Protein AF-A0A8H7AV30-F1 (afdb_monomer)

Foldseek 3Di:
DPVVVVPDPPCVVVVQVVQLVPADPVLNVVLVVVVVCCVPDPDGDALVVNVVVVVCVVPVCCVVVDDDDDDDPVRSVVSQVVSQVVCCRRRVPPDHDDD

InterPro domains:
  IPR056693 Domain of unknown function DUF7791 [PF25053] (22-98)

Radius of gyration: 16.43 Å; Cα contacts (8 Å, |Δi|>4): 45; chains: 1; bounding box: 35×24×52 Å

Sequence (99 aa):
MRRRLENIPTDLETFFEQIIESVEPFYHEKMATTLQIALEARQLAPAAIHKFHDDEYEDEEYALKLLLQPFDSDQVASMQARIKRRLSGRCRGLLEVNK

pLDDT: mean 88.93, std 9.38, range [54.75, 96.38]

Mean predicted aligned error: 5.58 Å

Solvent-accessible surface area (backbone atoms only — not comparable to full-atom values): 6129 Å² total; per-residue (Å²): 134,61,76,66,64,76,67,53,64,90,57,52,61,61,53,52,49,54,55,60,68,70,38,62,75,91,39,46,67,62,29,53,58,52,50,48,55,60,72,71,39,96,53,90,70,59,68,62,58,60,51,52,56,51,46,42,74,76,32,82,60,40,77,82,72,56,79,93,68,85,76,52,74,65,55,47,53,52,49,48,54,52,47,42,54,51,36,39,66,44,43,71,62,80,47,83,74,82,133

Structure (mmCIF, N/CA/C/O backbone):
data_AF-A0A8H7AV30-F1
#
_entry.id   AF-A0A8H7AV30-F1
#
loop_
_atom_site.group_PDB
_atom_site.id
_atom_site.type_symbol
_atom_site.label_atom_id
_atom_site.label_alt_id
_atom_site.label_comp_id
_atom_site.label_asym_id
_atom_site.label_entity_id
_atom_site.label_seq_id
_atom_site.pdbx_PDB_ins_code
_atom_site.Cartn_x
_atom_site.Cartn_y
_atom_site.Cartn_z
_atom_site.occupancy
_atom_site.B_iso_or_equiv
_atom_site.auth_seq_id
_atom_site.auth_comp_id
_atom_site.auth_asym_id
_atom_site.auth_atom_id
_atom_site.pdbx_PDB_model_num
ATOM 1 N N . MET A 1 1 ? -5.377 -13.572 31.326 1.00 54.75 1 MET A N 1
ATOM 2 C CA . MET A 1 1 ? -5.885 -13.105 30.015 1.00 54.75 1 MET A CA 1
ATOM 3 C C . MET A 1 1 ? -7.017 -12.063 30.081 1.00 54.75 1 MET A C 1
ATOM 5 O O . MET A 1 1 ? -7.446 -11.644 29.022 1.00 54.75 1 MET A O 1
ATOM 9 N N . ARG A 1 2 ? -7.485 -11.588 31.254 1.00 56.06 2 ARG A N 1
ATOM 10 C CA . ARG A 1 2 ? -8.579 -10.585 31.333 1.00 56.06 2 ARG A CA 1
ATOM 11 C C . ARG A 1 2 ? -8.123 -9.119 31.348 1.00 56.06 2 ARG A C 1
ATOM 13 O O . ARG A 1 2 ? -8.666 -8.308 30.616 1.00 56.06 2 ARG A O 1
ATOM 20 N N . ARG A 1 3 ? -7.025 -8.813 32.047 1.00 56.28 3 ARG A N 1
ATOM 21 C CA . ARG A 1 3 ? -6.498 -7.438 32.185 1.00 56.28 3 ARG A CA 1
ATOM 22 C C . ARG A 1 3 ? -6.124 -6.734 30.873 1.00 56.28 3 ARG A C 1
ATOM 24 O O . ARG A 1 3 ? -6.039 -5.519 30.859 1.00 56.28 3 ARG A O 1
ATOM 31 N N . ARG A 1 4 ? -5.844 -7.459 29.782 1.00 59.66 4 ARG A N 1
ATOM 32 C CA . ARG A 1 4 ? -5.513 -6.834 28.485 1.00 59.66 4 ARG A CA 1
ATOM 33 C C . ARG A 1 4 ? -6.751 -6.308 27.759 1.00 59.66 4 ARG A C 1
ATOM 35 O O . ARG A 1 4 ? -6.659 -5.250 27.163 1.00 59.66 4 ARG A O 1
ATOM 42 N N . LEU A 1 5 ? -7.877 -7.018 27.846 1.00 61.19 5 LEU A N 1
ATOM 43 C CA . LEU A 1 5 ? -9.153 -6.603 27.252 1.00 61.19 5 LEU A CA 1
ATOM 44 C C . LEU A 1 5 ? -9.769 -5.418 28.007 1.00 61.19 5 LEU A C 1
ATOM 46 O O . LEU A 1 5 ? -10.293 -4.512 27.381 1.00 61.19 5 LEU A O 1
ATOM 50 N N . GLU A 1 6 ? -9.629 -5.384 29.335 1.00 66.88 6 GLU A N 1
ATOM 51 C CA . GLU A 1 6 ? -10.119 -4.286 30.192 1.00 66.88 6 GLU A CA 1
ATOM 52 C C . GLU A 1 6 ? -9.359 -2.957 30.002 1.00 66.88 6 GLU A C 1
ATOM 54 O O . GLU A 1 6 ? -9.828 -1.921 30.455 1.00 66.88 6 GLU A O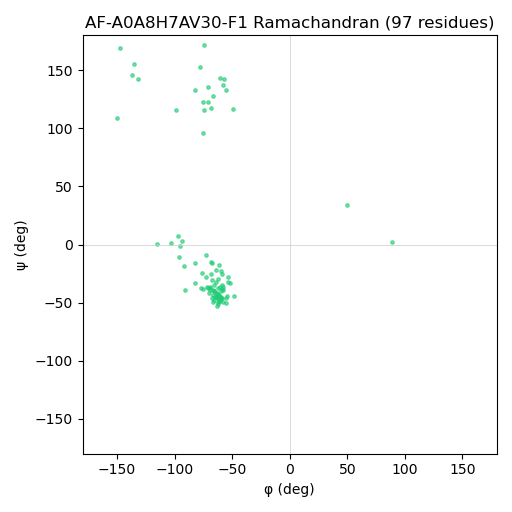 1
ATOM 59 N N . ASN A 1 7 ? -8.189 -2.984 29.352 1.00 70.12 7 ASN A N 1
ATOM 60 C CA . ASN A 1 7 ? -7.364 -1.802 29.074 1.00 70.12 7 ASN A CA 1
ATOM 61 C C . ASN A 1 7 ? -7.460 -1.328 27.616 1.00 70.12 7 ASN A C 1
ATOM 63 O O . ASN A 1 7 ? -6.761 -0.386 27.246 1.00 70.12 7 ASN A O 1
ATOM 67 N N . ILE A 1 8 ? -8.267 -1.988 26.777 1.00 74.12 8 ILE A N 1
ATOM 68 C CA . ILE A 1 8 ? -8.533 -1.485 25.429 1.00 74.12 8 ILE A CA 1
ATOM 69 C C . ILE A 1 8 ? -9.496 -0.304 25.578 1.00 74.12 8 ILE A C 1
ATOM 71 O O . ILE A 1 8 ? -10.564 -0.480 26.171 1.00 74.12 8 ILE A O 1
ATOM 75 N N . PRO A 1 9 ? -9.131 0.891 25.085 1.00 81.25 9 PRO A N 1
ATOM 76 C CA . PRO A 1 9 ? -10.025 2.036 25.107 1.00 81.25 9 PRO A CA 1
ATOM 77 C C . PRO A 1 9 ? -11.346 1.687 24.413 1.00 81.25 9 PRO A C 1
ATOM 79 O O . PRO A 1 9 ? -11.352 1.089 23.337 1.00 81.25 9 PRO A O 1
ATOM 82 N N . THR A 1 10 ? -12.469 2.022 25.046 1.00 81.50 10 THR A N 1
ATOM 83 C CA . THR A 1 10 ? -13.807 1.713 24.505 1.00 81.50 10 THR A CA 1
ATOM 84 C C . THR A 1 10 ? -14.127 2.506 23.237 1.00 81.50 10 THR A C 1
ATOM 86 O O . THR A 1 10 ? -15.018 2.126 22.491 1.00 81.50 10 THR A O 1
ATOM 89 N N . ASP A 1 11 ? -13.369 3.567 22.973 1.00 85.38 11 ASP A N 1
ATOM 90 C CA . ASP A 1 11 ? -13.442 4.448 21.811 1.00 85.38 11 ASP A CA 1
ATOM 91 C C . ASP A 1 11 ? -12.485 4.048 20.675 1.00 85.38 11 ASP A C 1
ATOM 93 O O . ASP A 1 11 ? -12.418 4.739 19.660 1.00 85.38 11 ASP A O 1
ATOM 97 N N . LEU A 1 12 ? -11.749 2.937 20.809 1.00 87.38 12 LEU A N 1
ATOM 98 C CA . LEU A 1 12 ? -10.761 2.524 19.810 1.00 87.38 12 LEU A CA 1
ATOM 99 C C . LEU A 1 12 ? -11.399 2.219 18.445 1.00 87.38 12 LEU A C 1
ATOM 101 O O . LEU A 1 12 ? -10.817 2.534 17.411 1.00 87.38 12 LEU A O 1
ATOM 105 N N . GLU A 1 13 ? -12.594 1.627 18.442 1.00 87.31 13 GLU A N 1
ATOM 106 C CA . GLU A 1 13 ? -13.361 1.367 17.219 1.00 87.31 13 GLU A CA 1
ATOM 107 C C . GLU A 1 13 ? -13.737 2.679 16.523 1.00 87.31 13 GLU A C 1
ATOM 109 O O . GLU A 1 13 ? -13.344 2.898 15.379 1.00 87.31 13 GLU A O 1
ATOM 114 N N . THR A 1 14 ? -14.359 3.607 17.255 1.00 91.19 14 THR A N 1
ATOM 115 C CA . THR A 1 14 ? -14.717 4.941 16.750 1.00 91.19 14 THR A CA 1
ATOM 116 C C . THR A 1 14 ? -13.500 5.722 16.248 1.00 91.19 14 THR A C 1
ATOM 118 O O . THR A 1 14 ? -13.583 6.427 15.244 1.00 91.19 14 THR A O 1
ATOM 121 N N . PHE A 1 15 ? -12.346 5.588 16.905 1.00 90.44 15 PHE A N 1
ATOM 122 C CA . PHE A 1 15 ? -11.101 6.199 16.444 1.00 90.44 15 PHE A CA 1
ATOM 123 C C . PHE A 1 15 ? -10.663 5.661 15.073 1.00 90.44 15 PHE A C 1
ATOM 125 O O . PHE A 1 15 ? -10.314 6.443 14.186 1.00 90.44 15 PHE A O 1
ATOM 132 N N . PHE A 1 16 ? -10.697 4.341 14.865 1.00 90.06 16 PHE A N 1
ATOM 133 C CA . PHE A 1 16 ? -10.349 3.749 13.571 1.00 90.06 16 PHE A CA 1
ATOM 134 C C . PHE A 1 16 ? -11.380 4.061 12.484 1.00 90.06 16 PHE A C 1
ATOM 136 O O . PHE A 1 16 ? -10.979 4.365 11.359 1.00 90.06 16 PHE A O 1
ATOM 143 N N . GLU A 1 17 ? -12.674 4.055 12.813 1.00 91.38 17 GLU A N 1
ATOM 144 C CA . GLU A 1 17 ? -13.746 4.475 11.903 1.00 91.38 17 GLU A CA 1
ATOM 145 C C . GLU A 1 17 ? -13.504 5.895 11.392 1.00 91.38 17 GLU A C 1
ATOM 147 O O . GLU A 1 17 ? -13.442 6.104 10.184 1.00 91.38 17 GLU A O 1
ATOM 152 N N . GLN A 1 18 ? -13.228 6.852 12.284 1.00 93.25 18 GLN A N 1
ATOM 153 C CA . GLN A 1 18 ? -12.930 8.234 11.897 1.00 93.25 18 GLN A CA 1
ATOM 154 C C . GLN A 1 18 ? -11.729 8.343 10.950 1.00 93.25 18 GLN A C 1
ATOM 156 O O . GLN A 1 18 ? -11.742 9.148 10.015 1.00 93.25 18 GLN A O 1
ATOM 161 N N . ILE A 1 19 ? -10.681 7.540 11.161 1.00 91.50 19 ILE A N 1
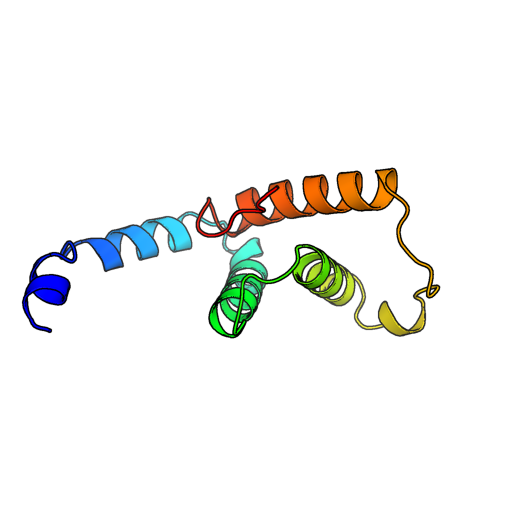ATOM 162 C CA . ILE A 1 19 ? -9.520 7.529 10.264 1.00 91.50 19 ILE A CA 1
ATOM 163 C C . ILE A 1 19 ? -9.914 7.003 8.882 1.00 91.50 19 ILE A C 1
ATOM 165 O O . ILE A 1 19 ? -9.571 7.634 7.879 1.00 91.50 19 ILE A O 1
ATOM 169 N N . ILE A 1 20 ? -10.636 5.883 8.826 1.00 92.50 20 ILE A N 1
ATOM 170 C CA . ILE A 1 20 ? -11.087 5.244 7.583 1.00 92.50 20 ILE A CA 1
ATOM 171 C C . ILE A 1 20 ? -12.038 6.177 6.817 1.00 92.50 20 ILE A C 1
ATOM 173 O O . ILE A 1 20 ? -11.858 6.391 5.619 1.00 92.50 20 ILE A O 1
ATOM 177 N N . GLU A 1 21 ? -12.994 6.800 7.504 1.00 92.94 21 GLU A N 1
ATOM 178 C CA . GLU A 1 21 ? -13.964 7.737 6.926 1.00 92.94 21 GLU A CA 1
ATOM 179 C C . GLU A 1 21 ? -13.322 9.050 6.451 1.00 92.94 21 GLU A C 1
ATOM 181 O O . GLU A 1 21 ? -13.820 9.683 5.520 1.00 92.94 21 GLU A O 1
ATOM 186 N N . SER A 1 22 ? -12.182 9.453 7.027 1.00 93.06 22 SER A N 1
ATOM 187 C CA . SER A 1 22 ? -11.434 10.645 6.589 1.00 93.06 22 SER A CA 1
ATOM 188 C C . SER A 1 22 ? -10.699 10.480 5.247 1.00 93.06 22 SER A C 1
ATOM 190 O O . SER A 1 22 ? -10.114 11.440 4.718 1.00 93.06 22 SER A O 1
ATOM 192 N N . VAL A 1 23 ? -10.645 9.257 4.714 1.00 92.12 23 VAL A N 1
ATOM 193 C CA . VAL A 1 23 ? -10.053 8.961 3.407 1.00 92.12 23 VAL A CA 1
ATOM 194 C C . VAL A 1 23 ? -11.076 9.264 2.320 1.00 92.12 23 VAL A C 1
ATOM 196 O O . VAL A 1 23 ? -12.230 8.852 2.412 1.00 92.12 23 VAL A O 1
ATOM 199 N N . GLU A 1 24 ? -10.657 9.979 1.272 1.00 92.00 24 GLU A N 1
ATOM 200 C CA . GLU A 1 24 ? -11.553 10.297 0.158 1.00 92.00 24 GLU A CA 1
ATOM 201 C C . GLU A 1 24 ? -12.108 9.005 -0.472 1.00 92.00 24 GLU A C 1
ATOM 203 O O . GLU A 1 24 ? -11.324 8.079 -0.710 1.00 92.00 24 GLU A O 1
ATOM 208 N N . PRO A 1 25 ? -13.416 8.940 -0.801 1.00 92.62 25 PRO A N 1
ATOM 209 C CA . PRO A 1 25 ? -14.057 7.729 -1.325 1.00 92.62 25 PRO A CA 1
ATOM 210 C C . PRO A 1 25 ? -13.347 7.097 -2.524 1.00 92.62 25 PRO A C 1
ATOM 212 O O . PR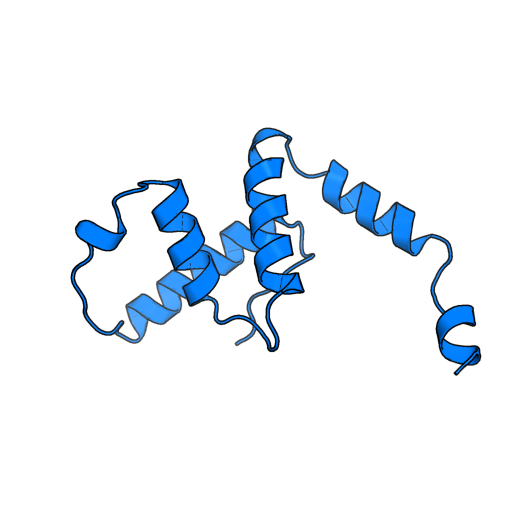O A 1 25 ? -13.295 5.877 -2.645 1.00 92.62 25 PRO A O 1
ATOM 215 N N . PHE A 1 26 ? -12.724 7.924 -3.369 1.00 90.75 26 PHE A N 1
ATOM 216 C CA . PHE A 1 26 ? -11.900 7.480 -4.495 1.00 90.75 26 PHE A CA 1
ATOM 217 C C . PHE A 1 26 ? -10.795 6.484 -4.092 1.00 90.75 26 PHE A C 1
ATOM 219 O O . PHE A 1 26 ? -10.449 5.598 -4.866 1.00 90.75 26 PHE A O 1
ATOM 226 N N . TYR A 1 27 ? -10.249 6.593 -2.878 1.00 91.12 27 TYR A N 1
ATOM 227 C CA . TYR A 1 27 ? -9.193 5.712 -2.383 1.00 91.12 27 TYR A CA 1
ATOM 228 C C . TYR A 1 27 ? -9.705 4.533 -1.549 1.00 91.12 27 TYR A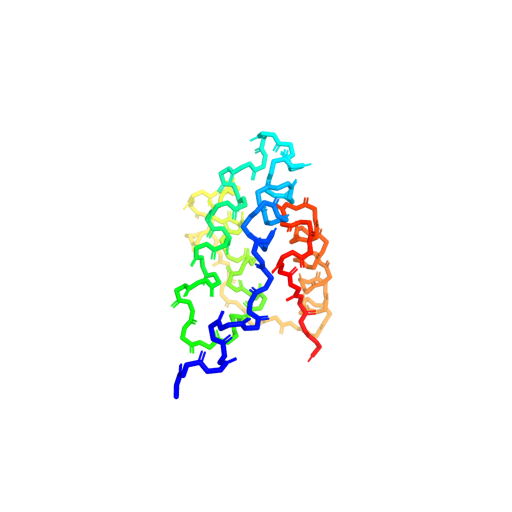 C 1
ATOM 230 O O . TYR A 1 27 ? -8.877 3.734 -1.112 1.00 91.12 27 TYR A O 1
ATOM 238 N N . HIS A 1 28 ? -11.014 4.387 -1.305 1.00 93.06 28 HIS A N 1
ATOM 239 C CA . HIS A 1 28 ? -11.545 3.354 -0.401 1.00 93.06 28 HIS A CA 1
ATOM 240 C C . HIS A 1 28 ? -11.194 1.939 -0.847 1.00 93.06 28 HIS A C 1
ATOM 242 O O . HIS A 1 28 ? -10.696 1.158 -0.041 1.00 93.06 28 HIS A O 1
ATOM 248 N N . GLU A 1 29 ? -11.359 1.625 -2.131 1.00 93.62 29 GLU A N 1
ATOM 249 C CA . GLU A 1 29 ? -10.992 0.314 -2.676 1.00 93.62 29 GLU A CA 1
ATOM 250 C C . GLU A 1 29 ? -9.496 0.027 -2.482 1.00 93.62 29 GLU A C 1
ATOM 252 O O . GLU A 1 29 ? -9.086 -1.036 -1.996 1.00 93.62 29 GLU A O 1
ATOM 257 N N . LYS A 1 30 ? -8.655 1.021 -2.789 1.00 92.81 30 LYS A N 1
ATOM 258 C CA . LYS A 1 30 ? -7.208 0.869 -2.660 1.00 92.81 30 LYS A CA 1
ATOM 259 C C . LYS A 1 30 ? -6.766 0.779 -1.203 1.00 92.81 30 LYS A C 1
ATOM 261 O O . LYS A 1 30 ? -5.849 0.018 -0.890 1.00 92.81 30 LYS A O 1
ATOM 266 N N . MET A 1 31 ? -7.403 1.526 -0.307 1.00 94.75 31 MET A N 1
ATOM 267 C CA . MET A 1 31 ? -7.193 1.429 1.134 1.00 94.75 31 MET A CA 1
ATOM 268 C C . MET A 1 31 ? -7.580 0.036 1.634 1.00 94.75 31 MET A C 1
ATOM 270 O O . MET A 1 31 ? -6.755 -0.618 2.269 1.00 94.75 31 MET A O 1
ATOM 274 N N . ALA A 1 32 ? -8.782 -0.439 1.303 1.00 94.69 32 ALA A N 1
ATOM 275 C CA . ALA A 1 32 ? -9.309 -1.717 1.767 1.00 94.69 32 ALA A CA 1
ATOM 276 C C . ALA A 1 32 ? -8.401 -2.886 1.365 1.00 94.69 32 ALA A C 1
ATOM 278 O O . ALA A 1 32 ? -7.998 -3.672 2.218 1.00 94.69 32 ALA A O 1
ATOM 279 N N . THR A 1 33 ? -8.010 -2.966 0.092 1.00 94.69 33 THR A N 1
ATOM 280 C CA . THR A 1 33 ? -7.115 -4.030 -0.400 1.00 94.69 33 THR A CA 1
ATOM 281 C C . THR A 1 33 ? -5.708 -3.942 0.203 1.00 94.69 33 THR A C 1
ATOM 283 O O . THR A 1 33 ? -5.094 -4.959 0.513 1.00 94.69 33 THR A O 1
ATOM 286 N N . THR A 1 34 ? -5.202 -2.732 0.454 1.00 94.19 34 THR A N 1
ATOM 287 C CA . THR A 1 34 ? -3.906 -2.533 1.126 1.00 94.19 34 THR A CA 1
ATOM 288 C C . THR A 1 34 ? -3.935 -2.989 2.583 1.00 94.19 34 THR A C 1
ATOM 290 O O . THR A 1 34 ? -2.990 -3.635 3.035 1.00 94.19 34 THR A O 1
ATOM 293 N N . LEU A 1 35 ? -5.002 -2.659 3.314 1.00 93.12 35 LEU A N 1
ATOM 294 C CA . LEU A 1 35 ? -5.190 -3.098 4.696 1.00 93.12 35 LEU A CA 1
ATOM 295 C C . LEU A 1 35 ? -5.363 -4.618 4.767 1.00 93.12 35 LEU A C 1
ATOM 297 O O . LEU A 1 35 ? -4.757 -5.245 5.626 1.00 93.12 35 LEU A O 1
ATOM 301 N N . GLN A 1 36 ? -6.096 -5.222 3.827 1.00 94.12 36 GLN A N 1
ATOM 302 C CA . GLN A 1 36 ? -6.220 -6.681 3.730 1.00 94.12 36 GLN A CA 1
ATOM 303 C C . GLN A 1 36 ? -4.859 -7.363 3.548 1.00 94.12 36 GLN A C 1
ATOM 305 O O . GLN A 1 36 ? -4.553 -8.294 4.283 1.00 94.12 36 GLN A O 1
ATOM 310 N N . ILE A 1 37 ? -3.995 -6.856 2.658 1.00 92.94 37 ILE A N 1
ATOM 311 C CA . ILE A 1 37 ? -2.621 -7.373 2.513 1.00 92.94 37 ILE A CA 1
ATOM 312 C C . ILE A 1 37 ? -1.877 -7.348 3.855 1.00 92.94 37 ILE A C 1
ATOM 314 O O . ILE A 1 37 ? -1.207 -8.317 4.202 1.00 92.94 37 ILE A O 1
ATOM 318 N N . ALA A 1 38 ? -1.983 -6.252 4.610 1.00 90.75 38 ALA A N 1
ATOM 319 C CA . ALA A 1 38 ? -1.304 -6.118 5.896 1.00 90.75 38 ALA A CA 1
ATOM 320 C C . ALA A 1 38 ? -1.879 -7.050 6.978 1.00 90.75 38 ALA A C 1
ATOM 322 O O . ALA A 1 38 ? -1.116 -7.572 7.787 1.00 90.75 38 ALA A O 1
ATOM 323 N N . LEU A 1 39 ? -3.197 -7.270 6.982 1.00 91.06 39 LEU A N 1
ATOM 324 C CA . LEU A 1 39 ? -3.884 -8.158 7.926 1.00 91.06 39 LEU A CA 1
ATOM 325 C C . LEU A 1 39 ? -3.580 -9.641 7.666 1.00 91.06 39 LEU A C 1
ATOM 327 O O . LEU A 1 39 ? -3.418 -10.404 8.614 1.00 91.06 39 LEU A O 1
ATOM 331 N N . GLU A 1 40 ? -3.468 -10.041 6.397 1.00 93.25 40 GLU A N 1
ATOM 332 C CA . GLU A 1 40 ? -3.194 -11.429 5.993 1.00 93.25 40 GLU A CA 1
ATOM 333 C C . GLU A 1 40 ? -1.700 -11.789 6.040 1.00 93.25 40 GLU A C 1
ATOM 335 O O . GLU A 1 40 ? -1.311 -12.965 6.020 1.00 93.25 40 GLU A O 1
ATOM 340 N N . ALA A 1 41 ? -0.821 -10.788 6.102 1.00 87.62 41 ALA A N 1
ATOM 341 C CA . ALA A 1 41 ? 0.610 -11.020 6.162 1.00 87.62 41 ALA A CA 1
ATOM 342 C C . ALA A 1 41 ? 1.001 -11.662 7.507 1.00 87.62 41 ALA A C 1
ATOM 344 O O . ALA A 1 41 ? 0.892 -11.067 8.575 1.00 87.62 41 ALA A O 1
ATOM 345 N N . ARG A 1 42 ? 1.548 -12.885 7.456 1.00 79.75 42 ARG A N 1
ATOM 346 C CA . ARG A 1 42 ? 2.050 -13.608 8.649 1.00 79.75 42 ARG A CA 1
ATOM 347 C C . ARG A 1 42 ? 3.199 -12.890 9.371 1.00 79.75 42 ARG A C 1
ATOM 349 O O . ARG A 1 42 ? 3.529 -13.234 10.502 1.00 79.75 42 ARG A O 1
ATOM 356 N N . GLN A 1 43 ? 3.839 -11.945 8.691 1.00 83.38 43 GLN A N 1
ATOM 357 C CA . GLN A 1 43 ? 4.950 -11.119 9.153 1.00 83.38 43 GLN A CA 1
ATOM 358 C C . GLN A 1 43 ? 4.851 -9.744 8.487 1.00 83.38 43 GLN A C 1
ATOM 360 O O . GLN A 1 43 ? 4.095 -9.589 7.531 1.00 83.38 43 GLN A O 1
ATOM 365 N N . LEU A 1 44 ? 5.643 -8.767 8.941 1.00 81.75 44 LEU A N 1
ATOM 366 C CA . LEU A 1 44 ? 5.711 -7.447 8.305 1.00 81.75 44 LEU A CA 1
ATOM 367 C C . LEU A 1 44 ? 5.909 -7.585 6.787 1.00 81.75 44 LEU A C 1
ATOM 369 O O . LEU A 1 44 ? 6.917 -8.130 6.328 1.00 81.75 44 LEU A O 1
ATOM 373 N N . ALA A 1 45 ? 4.925 -7.113 6.022 1.00 84.50 45 ALA A N 1
ATOM 374 C CA . ALA A 1 45 ? 4.946 -7.181 4.571 1.00 84.50 45 ALA A CA 1
ATOM 375 C C . ALA A 1 45 ? 6.072 -6.284 4.022 1.00 84.50 45 ALA A C 1
ATOM 377 O O . ALA A 1 45 ? 6.127 -5.096 4.356 1.0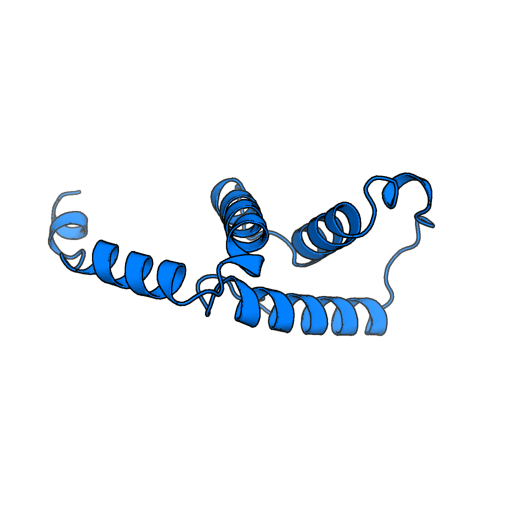0 84.50 45 ALA A O 1
ATOM 378 N N . PRO A 1 46 ? 6.969 -6.802 3.163 1.00 89.44 46 PRO A N 1
ATOM 379 C CA . PRO A 1 46 ? 7.934 -5.963 2.466 1.00 89.44 46 PRO A CA 1
ATOM 380 C C . PRO A 1 46 ? 7.231 -4.877 1.644 1.00 89.44 46 PRO A C 1
ATOM 382 O O . PRO A 1 46 ? 6.234 -5.152 0.977 1.00 89.44 46 PRO A O 1
ATOM 385 N N . ALA A 1 47 ? 7.803 -3.668 1.596 1.00 91.50 47 ALA A N 1
ATOM 386 C CA . ALA A 1 47 ? 7.263 -2.550 0.807 1.00 91.50 47 ALA A CA 1
ATOM 387 C C . ALA A 1 47 ? 7.026 -2.912 -0.675 1.00 91.50 47 ALA A C 1
ATOM 389 O O . ALA A 1 47 ? 6.116 -2.383 -1.314 1.00 91.50 47 ALA A O 1
ATOM 390 N N . ALA A 1 48 ? 7.807 -3.863 -1.198 1.00 91.88 48 ALA A N 1
ATOM 391 C CA . ALA A 1 48 ? 7.660 -4.390 -2.547 1.00 91.88 48 ALA A CA 1
ATOM 392 C C . ALA A 1 48 ? 6.272 -5.002 -2.814 1.00 91.88 48 ALA A C 1
ATOM 394 O O . ALA A 1 48 ? 5.756 -4.822 -3.911 1.00 91.88 48 ALA A O 1
ATOM 395 N N . ILE A 1 49 ? 5.630 -5.649 -1.829 1.00 93.12 49 ILE A N 1
ATOM 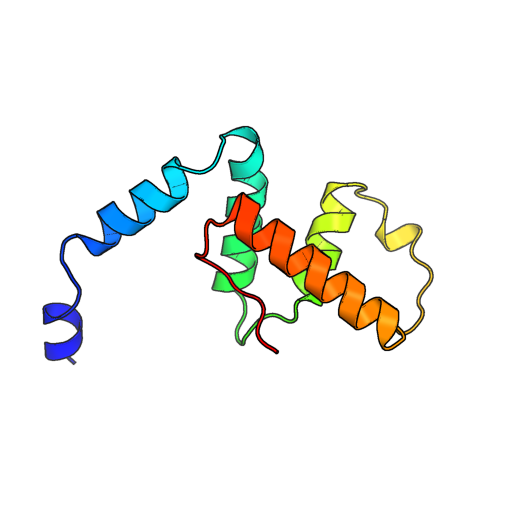396 C CA . ILE A 1 49 ? 4.286 -6.230 -2.002 1.00 93.12 49 ILE A CA 1
ATOM 397 C C . ILE A 1 49 ? 3.280 -5.135 -2.362 1.00 93.12 49 ILE A C 1
ATOM 399 O O . ILE A 1 49 ? 2.529 -5.271 -3.323 1.00 93.12 49 ILE A O 1
ATOM 403 N N . HIS A 1 50 ? 3.313 -4.006 -1.652 1.00 94.00 50 HIS A N 1
ATOM 404 C CA . HIS A 1 50 ? 2.442 -2.875 -1.962 1.00 94.00 50 HIS A CA 1
ATOM 405 C C . HIS A 1 50 ? 2.793 -2.213 -3.298 1.00 94.00 50 HIS A C 1
ATOM 407 O O . HIS A 1 50 ? 1.896 -1.728 -3.978 1.00 94.00 50 HIS A O 1
ATOM 413 N N . LYS A 1 51 ? 4.068 -2.228 -3.712 1.00 94.12 51 LYS A N 1
ATOM 414 C CA . LYS A 1 51 ? 4.472 -1.786 -5.054 1.00 94.12 51 LYS A CA 1
ATOM 415 C C . LYS A 1 51 ? 3.930 -2.696 -6.154 1.00 94.12 51 LYS A C 1
ATOM 417 O O . LYS A 1 51 ? 3.521 -2.186 -7.186 1.00 94.12 51 LYS A O 1
ATOM 422 N N . PHE A 1 52 ? 3.921 -4.011 -5.971 1.00 93.75 52 PHE A N 1
ATOM 423 C CA . PHE A 1 52 ? 3.338 -4.915 -6.965 1.00 93.75 52 PHE A CA 1
ATOM 424 C C . PHE A 1 52 ? 1.816 -4.788 -7.015 1.00 93.75 52 PHE A C 1
ATOM 426 O O . PHE A 1 52 ? 1.271 -4.656 -8.103 1.00 93.75 52 PHE A O 1
ATOM 433 N N . HIS A 1 53 ? 1.164 -4.688 -5.854 1.00 94.25 53 HIS A N 1
ATOM 434 C CA . HIS A 1 53 ? -0.273 -4.412 -5.766 1.00 94.25 53 HIS A CA 1
ATOM 435 C C . HIS A 1 53 ? -0.662 -3.091 -6.438 1.00 94.25 53 HIS A C 1
ATOM 437 O O . HIS A 1 53 ? -1.735 -2.955 -7.015 1.00 94.25 53 HIS A O 1
ATOM 443 N N . ASP A 1 54 ? 0.169 -2.057 -6.317 1.00 94.31 54 ASP A N 1
ATOM 444 C CA . ASP A 1 54 ? -0.058 -0.779 -6.988 1.00 94.31 54 ASP A CA 1
ATOM 445 C C . ASP A 1 54 ? 0.068 -0.883 -8.507 1.00 94.31 54 ASP A C 1
ATOM 447 O O . ASP A 1 54 ? -0.799 -0.368 -9.200 1.00 94.31 54 ASP A O 1
ATOM 451 N N . ASP A 1 55 ? 1.111 -1.542 -9.008 1.00 94.69 55 ASP A N 1
ATOM 452 C CA . ASP A 1 55 ? 1.321 -1.683 -10.449 1.00 94.69 55 ASP A CA 1
ATOM 453 C C . ASP A 1 55 ? 0.232 -2.550 -11.106 1.00 94.69 55 ASP A C 1
ATOM 455 O O . ASP A 1 55 ? -0.249 -2.184 -12.169 1.00 94.69 55 ASP A O 1
ATOM 459 N N . GLU A 1 56 ? -0.217 -3.633 -10.461 1.00 94.94 56 GLU A N 1
ATOM 460 C CA . GLU A 1 56 ? -1.322 -4.476 -10.961 1.00 94.94 56 GLU A CA 1
ATOM 461 C C . GLU A 1 56 ? -2.655 -3.717 -11.030 1.00 94.94 56 GLU A C 1
ATOM 463 O O . GLU A 1 56 ? -3.465 -3.941 -11.920 1.00 94.94 56 GLU A O 1
ATOM 468 N N . TYR A 1 57 ? -2.870 -2.772 -10.115 1.00 91.75 57 TYR A N 1
ATOM 469 C CA . TYR A 1 57 ? -4.050 -1.907 -10.143 1.00 91.75 57 TYR A CA 1
ATOM 470 C C . TYR A 1 57 ? -3.989 -0.854 -11.260 1.00 91.75 57 TYR A C 1
ATOM 472 O O . TYR A 1 57 ? -5.024 -0.384 -11.720 1.00 91.75 57 TYR A O 1
ATOM 480 N N . GLU A 1 58 ? -2.786 -0.438 -11.665 1.00 92.88 58 GLU A N 1
ATOM 481 C CA . GLU A 1 58 ? -2.587 0.502 -12.775 1.00 92.88 58 GLU A CA 1
ATOM 482 C C . GLU A 1 58 ? -2.638 -0.214 -14.142 1.00 92.88 58 GLU A C 1
ATOM 484 O O . GLU A 1 58 ? -3.116 0.367 -15.117 1.00 92.88 58 GLU A O 1
ATOM 489 N N . ASP A 1 59 ? -2.173 -1.465 -14.215 1.00 96.12 59 ASP A N 1
ATOM 490 C CA . ASP A 1 59 ? -2.183 -2.324 -15.404 1.00 96.12 59 ASP A CA 1
ATOM 491 C C . ASP A 1 59 ? -2.292 -3.801 -14.985 1.00 96.12 59 ASP A C 1
ATOM 493 O O . ASP A 1 59 ? -1.326 -4.386 -14.492 1.00 96.12 59 ASP A O 1
ATOM 497 N N . GLU A 1 60 ? -3.448 -4.426 -15.231 1.00 94.62 60 GLU A N 1
ATOM 498 C CA . GLU A 1 60 ? -3.709 -5.838 -14.892 1.00 94.62 60 GLU A CA 1
ATOM 499 C C . GLU A 1 60 ? -2.720 -6.806 -15.572 1.00 94.62 60 GLU A C 1
ATOM 501 O O . GLU A 1 60 ? -2.433 -7.889 -15.065 1.00 94.62 60 GLU A O 1
ATOM 506 N N . GLU A 1 61 ? -2.143 -6.414 -16.712 1.00 96.38 61 GLU A N 1
ATOM 507 C CA . GLU A 1 61 ? -1.162 -7.214 -17.449 1.00 96.38 61 GLU A CA 1
ATOM 508 C C . GLU A 1 61 ? 0.290 -6.816 -17.137 1.00 96.38 61 GLU A C 1
ATOM 510 O O . GLU A 1 61 ? 1.217 -7.319 -17.782 1.00 96.38 61 GLU A O 1
ATOM 515 N N . TYR A 1 62 ? 0.527 -5.934 -16.157 1.00 95.56 62 TYR A N 1
ATOM 516 C CA . TYR A 1 62 ? 1.863 -5.453 -15.781 1.00 95.56 62 TYR A CA 1
ATOM 517 C C . TYR A 1 62 ? 2.864 -6.602 -15.617 1.00 95.56 62 TYR A C 1
ATOM 519 O O . TYR A 1 62 ? 3.986 -6.540 -16.126 1.00 95.56 62 TYR A O 1
ATOM 527 N N . ALA A 1 63 ? 2.449 -7.678 -14.942 1.00 93.88 63 ALA A N 1
ATOM 528 C CA . ALA A 1 63 ? 3.308 -8.823 -14.667 1.00 93.88 63 ALA A CA 1
ATOM 529 C C . ALA A 1 63 ? 3.792 -9.528 -15.947 1.00 93.88 63 ALA A C 1
ATOM 531 O O . ALA A 1 63 ? 4.898 -10.065 -15.962 1.00 93.88 63 ALA A O 1
ATOM 532 N N . LEU A 1 64 ? 3.008 -9.487 -17.032 1.00 95.44 64 LEU A N 1
ATOM 533 C CA . LEU A 1 64 ? 3.373 -10.058 -18.335 1.00 95.44 64 LEU A CA 1
ATOM 534 C C . LEU A 1 64 ? 4.385 -9.185 -19.091 1.00 95.44 64 LEU A C 1
ATOM 536 O O . LEU A 1 64 ? 5.124 -9.682 -19.939 1.00 95.44 64 LEU A O 1
ATOM 540 N N . LYS A 1 65 ? 4.415 -7.885 -18.786 1.00 94.56 65 LYS A N 1
ATOM 541 C CA . LYS A 1 65 ? 5.281 -6.876 -19.418 1.00 94.56 65 LYS A CA 1
ATOM 542 C C . LYS A 1 65 ? 6.554 -6.614 -18.604 1.00 94.56 65 LYS A C 1
ATOM 544 O O . LYS A 1 65 ? 7.464 -5.935 -19.080 1.00 94.56 65 LYS A O 1
ATOM 549 N N . LEU A 1 66 ? 6.620 -7.126 -17.374 1.00 90.88 66 LEU A N 1
ATOM 550 C CA . LEU A 1 66 ? 7.699 -6.855 -16.434 1.00 90.88 66 LEU A CA 1
ATOM 551 C C . LEU A 1 66 ? 9.010 -7.525 -16.860 1.00 90.88 66 LEU A C 1
ATOM 553 O O . LEU A 1 66 ? 9.119 -8.748 -16.946 1.00 90.88 66 LEU A O 1
ATOM 557 N N . LEU A 1 67 ? 10.056 -6.715 -17.020 1.00 90.50 67 LEU A N 1
ATOM 558 C CA . LEU A 1 67 ? 11.421 -7.212 -17.131 1.00 90.50 67 LEU A CA 1
ATOM 559 C C . LEU A 1 67 ? 11.915 -7.669 -15.749 1.00 90.50 67 LEU A C 1
ATOM 561 O O . LEU A 1 67 ? 12.057 -6.860 -14.832 1.00 90.50 67 LEU A O 1
ATOM 565 N N . LEU A 1 68 ? 12.197 -8.963 -15.600 1.00 89.88 68 LEU A N 1
ATOM 566 C CA . LEU A 1 68 ? 12.681 -9.535 -14.342 1.00 89.88 68 LEU A CA 1
ATOM 567 C C . LEU A 1 68 ? 14.156 -9.187 -14.114 1.00 89.88 68 LEU A C 1
ATOM 569 O O . LEU A 1 68 ? 15.054 -9.864 -14.615 1.00 89.88 68 LEU A O 1
ATOM 573 N N . GLN A 1 69 ? 14.399 -8.131 -13.340 1.00 91.19 69 GLN A N 1
ATOM 574 C CA . GLN A 1 69 ? 15.733 -7.717 -12.908 1.00 91.19 69 GLN A CA 1
ATOM 575 C C . GLN A 1 69 ? 15.730 -7.312 -11.427 1.00 91.19 69 GLN A C 1
ATOM 577 O O . GLN A 1 69 ? 14.728 -6.775 -10.946 1.00 91.19 69 GLN A O 1
ATOM 582 N N . PRO A 1 70 ? 16.823 -7.569 -10.682 1.00 90.31 70 PRO A N 1
ATOM 583 C CA . PRO A 1 70 ? 16.961 -7.076 -9.317 1.00 90.31 70 PRO A CA 1
ATOM 584 C C . PRO A 1 70 ? 16.921 -5.550 -9.282 1.00 90.31 70 PRO A C 1
ATOM 586 O O . PRO A 1 70 ? 17.490 -4.899 -10.157 1.00 90.31 70 PRO A O 1
ATOM 589 N N . PHE A 1 71 ? 16.306 -4.992 -8.240 1.00 90.62 71 PHE A N 1
ATOM 590 C CA . PHE A 1 71 ? 16.417 -3.563 -7.984 1.00 90.62 71 PHE A CA 1
ATOM 591 C C . PHE A 1 71 ? 17.824 -3.215 -7.492 1.00 90.62 71 PHE A C 1
ATOM 593 O O . PHE A 1 71 ? 18.353 -3.885 -6.600 1.00 90.62 71 PHE A O 1
ATOM 600 N N . ASP A 1 72 ? 18.401 -2.146 -8.030 1.00 94.44 72 ASP A N 1
ATOM 601 C CA . ASP A 1 72 ? 19.564 -1.497 -7.430 1.00 94.44 72 ASP A CA 1
ATOM 602 C C . ASP A 1 72 ? 19.174 -0.689 -6.173 1.00 94.44 72 ASP A C 1
ATOM 604 O O . ASP A 1 72 ? 17.995 -0.535 -5.832 1.00 94.44 72 ASP A O 1
ATOM 608 N N . SER A 1 73 ? 20.169 -0.186 -5.438 1.00 94.44 73 SER A N 1
ATOM 609 C CA . SER A 1 73 ? 19.942 0.538 -4.180 1.00 94.44 73 SER A CA 1
ATOM 610 C C . SER A 1 73 ? 19.086 1.795 -4.349 1.00 94.44 73 SER A C 1
ATOM 612 O O . SER A 1 73 ? 18.264 2.097 -3.480 1.00 94.44 73 SER A O 1
ATOM 614 N N . ASP A 1 74 ? 19.247 2.507 -5.462 1.00 95.94 74 ASP A N 1
ATOM 615 C CA . ASP A 1 74 ? 18.538 3.758 -5.727 1.00 95.94 74 ASP A CA 1
ATOM 616 C C . ASP A 1 74 ? 17.084 3.471 -6.109 1.00 95.94 74 ASP A C 1
ATOM 618 O O . ASP A 1 74 ? 16.158 4.151 -5.654 1.00 95.94 74 ASP A O 1
ATOM 622 N N . GLN A 1 75 ? 16.859 2.401 -6.871 1.00 94.56 75 GLN A N 1
ATOM 623 C CA . GLN A 1 75 ? 15.536 1.887 -7.198 1.00 94.56 75 GLN A CA 1
ATOM 624 C C . GLN A 1 75 ? 14.792 1.4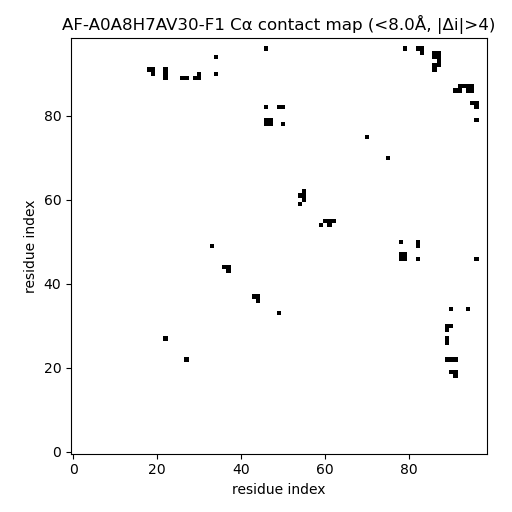08 -5.949 1.00 94.56 75 GLN A C 1
ATOM 626 O O . GLN A 1 75 ? 13.609 1.724 -5.795 1.00 94.56 75 GLN A O 1
ATOM 631 N N . VAL A 1 76 ? 15.465 0.709 -5.026 1.00 94.00 76 VAL A N 1
ATOM 632 C CA . VAL A 1 76 ? 14.870 0.310 -3.739 1.00 94.00 76 VAL A CA 1
ATOM 633 C C . VAL A 1 76 ? 14.473 1.540 -2.925 1.00 94.00 76 VAL A C 1
ATOM 635 O O . VAL A 1 76 ? 13.331 1.618 -2.467 1.00 94.00 76 VAL A O 1
ATOM 638 N N . ALA A 1 77 ? 15.368 2.521 -2.781 1.00 94.12 77 ALA A N 1
ATOM 639 C CA . ALA A 1 77 ? 15.092 3.737 -2.019 1.00 94.12 77 ALA A CA 1
ATOM 640 C C . ALA A 1 77 ? 13.931 4.546 -2.626 1.00 94.12 77 ALA A C 1
ATOM 642 O O . ALA A 1 77 ? 13.025 4.987 -1.911 1.00 94.12 77 ALA A O 1
ATOM 643 N N . SER A 1 78 ? 13.914 4.692 -3.953 1.00 95.00 78 SER A N 1
ATOM 644 C CA . SER A 1 78 ? 12.843 5.366 -4.694 1.00 95.00 78 SER A CA 1
ATOM 645 C C . SER A 1 78 ? 11.499 4.647 -4.534 1.00 95.00 78 SER A C 1
ATOM 647 O O . SER A 1 78 ? 10.480 5.275 -4.225 1.00 95.00 78 SER A O 1
ATOM 649 N N . MET A 1 79 ? 11.495 3.316 -4.654 1.00 94.75 79 MET A N 1
ATOM 650 C CA . MET A 1 79 ? 10.312 2.485 -4.435 1.00 94.75 79 MET A CA 1
ATOM 651 C C . MET A 1 79 ? 9.780 2.640 -3.006 1.00 94.75 79 MET A C 1
ATOM 653 O O . MET A 1 79 ? 8.594 2.927 -2.830 1.00 94.75 79 MET A O 1
ATOM 657 N N . GLN A 1 80 ? 10.641 2.549 -1.988 1.00 94.81 80 GLN A N 1
ATOM 658 C CA . GLN A 1 80 ? 10.242 2.727 -0.590 1.00 94.81 80 GLN A CA 1
ATOM 659 C C . GLN A 1 80 ? 9.659 4.122 -0.329 1.00 94.81 80 GLN A C 1
ATOM 661 O O . GLN A 1 80 ? 8.612 4.238 0.312 1.00 94.81 80 GLN A O 1
ATOM 666 N N . ALA A 1 81 ? 10.284 5.183 -0.852 1.00 94.75 81 ALA A N 1
ATOM 667 C CA . ALA A 1 81 ? 9.790 6.551 -0.702 1.00 94.75 81 ALA A CA 1
ATOM 668 C C . ALA A 1 81 ? 8.406 6.737 -1.348 1.00 94.75 81 ALA A C 1
ATOM 670 O O . ALA A 1 81 ? 7.508 7.339 -0.745 1.00 94.75 81 ALA A O 1
ATOM 671 N N . ARG A 1 82 ? 8.206 6.172 -2.547 1.00 95.00 82 ARG A N 1
ATOM 672 C CA . ARG A 1 82 ? 6.922 6.202 -3.258 1.00 95.00 82 ARG A CA 1
ATOM 673 C C . ARG A 1 82 ? 5.830 5.479 -2.473 1.00 95.00 82 ARG A C 1
ATOM 675 O O . ARG A 1 82 ? 4.764 6.054 -2.252 1.00 95.00 82 ARG A O 1
ATOM 682 N N . ILE A 1 83 ? 6.102 4.257 -2.015 1.00 95.06 83 ILE A N 1
ATOM 683 C CA . ILE A 1 83 ? 5.139 3.458 -1.245 1.00 95.06 83 ILE A CA 1
ATOM 684 C C . ILE A 1 83 ? 4.814 4.118 0.088 1.00 95.06 83 ILE A C 1
ATOM 686 O O . ILE A 1 83 ? 3.640 4.237 0.425 1.00 95.06 83 ILE A O 1
ATOM 690 N N . LYS A 1 84 ? 5.805 4.665 0.795 1.00 94.56 84 LYS A N 1
ATOM 691 C CA . LYS A 1 84 ? 5.570 5.416 2.033 1.00 94.56 84 LYS A CA 1
ATOM 692 C C . LYS A 1 84 ? 4.589 6.574 1.829 1.00 94.56 84 LYS A C 1
ATOM 694 O O . LYS A 1 84 ? 3.653 6.730 2.611 1.00 94.56 84 LYS A O 1
ATOM 699 N N . ARG A 1 85 ? 4.766 7.367 0.764 1.00 93.00 85 ARG A N 1
ATOM 700 C CA . ARG A 1 85 ? 3.852 8.475 0.439 1.00 93.00 85 ARG A CA 1
ATOM 701 C C . ARG A 1 85 ? 2.445 7.974 0.104 1.00 93.00 85 ARG A C 1
ATOM 703 O O . ARG A 1 85 ? 1.475 8.544 0.595 1.00 93.00 85 ARG A O 1
ATOM 710 N N . ARG A 1 86 ? 2.329 6.919 -0.711 1.00 92.62 86 ARG A N 1
ATOM 711 C CA . ARG A 1 86 ? 1.032 6.349 -1.116 1.00 92.62 86 ARG A CA 1
ATOM 712 C C . ARG A 1 86 ? 0.268 5.763 0.073 1.00 92.62 86 ARG A C 1
ATOM 714 O O . ARG A 1 86 ? -0.910 6.070 0.229 1.00 92.62 86 ARG A O 1
ATOM 721 N N . LEU A 1 87 ? 0.941 5.002 0.940 1.00 93.12 87 LEU A N 1
ATOM 722 C CA . LEU A 1 87 ? 0.355 4.465 2.172 1.00 93.12 87 LEU A CA 1
ATOM 723 C C . LEU A 1 87 ? -0.102 5.583 3.113 1.00 93.12 87 LEU A C 1
ATOM 725 O O . LEU A 1 87 ? -1.223 5.542 3.605 1.00 93.12 87 LEU A O 1
ATOM 729 N N . SER A 1 88 ? 0.710 6.625 3.303 1.00 90.19 88 SER A N 1
ATOM 730 C CA . SER A 1 88 ? 0.309 7.778 4.117 1.00 90.19 88 SER A CA 1
ATOM 731 C C . SER A 1 88 ? -0.946 8.470 3.568 1.00 90.19 88 SER A C 1
ATOM 733 O O . SER A 1 88 ? -1.833 8.819 4.344 1.00 90.19 88 SER A O 1
ATOM 735 N N . GLY A 1 89 ? -1.053 8.608 2.242 1.00 89.00 89 GLY A N 1
ATOM 736 C CA . GLY A 1 89 ? -2.218 9.208 1.589 1.00 89.00 89 GLY A CA 1
ATOM 737 C C . GLY A 1 89 ? -3.498 8.383 1.741 1.00 89.00 89 GLY A C 1
ATOM 738 O O . GLY A 1 89 ? -4.519 8.930 2.146 1.00 89.00 89 GLY A O 1
ATOM 739 N N . ARG A 1 90 ? -3.445 7.075 1.449 1.00 90.69 90 ARG A N 1
ATOM 740 C CA . ARG A 1 90 ? -4.648 6.221 1.406 1.00 90.69 90 ARG A CA 1
ATOM 741 C C . ARG A 1 90 ? -4.988 5.510 2.712 1.00 90.69 90 ARG A C 1
ATOM 743 O O . ARG A 1 90 ? -6.108 5.056 2.853 1.00 90.69 90 ARG A O 1
ATOM 750 N N . CYS A 1 91 ? -4.043 5.384 3.641 1.00 91.56 91 CYS A N 1
ATOM 751 C CA . CYS A 1 91 ? -4.252 4.712 4.927 1.00 91.56 91 CYS A CA 1
ATOM 752 C C . CYS A 1 91 ? -4.131 5.670 6.118 1.00 91.56 91 CYS 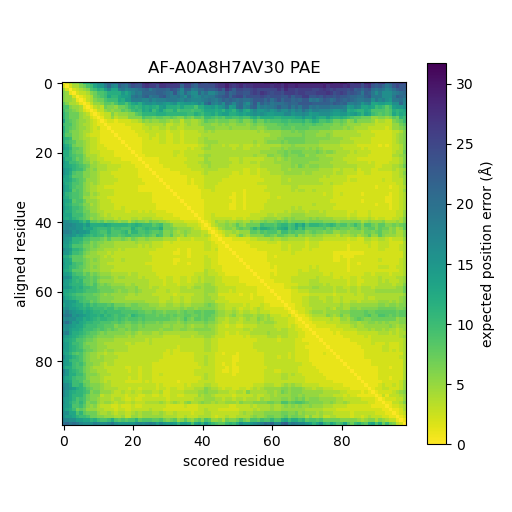A C 1
ATOM 754 O O . CYS A 1 91 ? -4.236 5.212 7.247 1.00 91.56 91 CYS A O 1
ATOM 756 N N . ARG A 1 92 ? -3.864 6.970 5.901 1.00 90.25 92 ARG A N 1
ATOM 757 C CA . ARG A 1 92 ? -3.831 8.012 6.953 1.00 90.25 92 ARG A CA 1
ATOM 758 C C . ARG A 1 92 ? -2.988 7.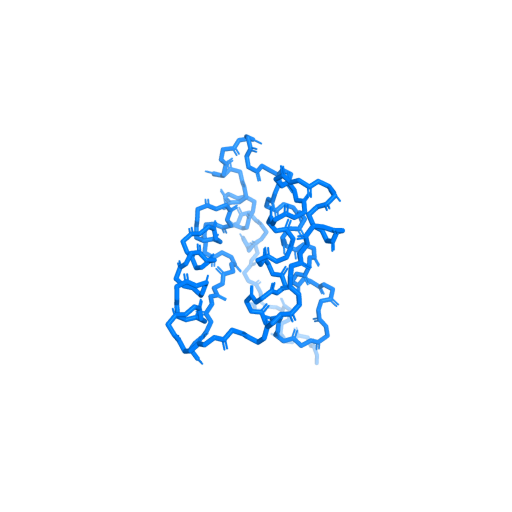648 8.187 1.00 90.25 92 ARG A C 1
ATOM 760 O O . ARG A 1 92 ? -3.291 8.056 9.300 1.00 90.25 92 ARG A O 1
ATOM 767 N N . GLY A 1 93 ? -1.903 6.901 7.984 1.00 87.19 93 GLY A N 1
ATOM 768 C CA . GLY A 1 93 ? -0.996 6.481 9.059 1.00 87.19 93 GLY A CA 1
ATOM 769 C C . GLY A 1 93 ? -1.351 5.158 9.745 1.00 87.19 93 GLY A C 1
ATOM 770 O O . GLY A 1 93 ? -0.604 4.736 10.617 1.00 87.19 93 GLY A O 1
ATOM 771 N N . LEU A 1 94 ? -2.410 4.458 9.320 1.00 90.88 94 LEU A N 1
ATOM 772 C CA . LEU A 1 94 ? -2.694 3.084 9.768 1.00 90.88 94 LEU A CA 1
ATOM 773 C C . LEU A 1 94 ? -1.615 2.083 9.333 1.00 90.88 94 LEU A C 1
ATOM 775 O O . LEU A 1 94 ? -1.479 1.023 9.935 1.00 90.88 94 LEU A O 1
ATOM 779 N N . LEU A 1 95 ? -0.854 2.417 8.287 1.00 91.25 95 LEU A N 1
ATOM 780 C CA . LEU A 1 95 ? 0.293 1.651 7.814 1.00 91.25 95 LEU A CA 1
ATOM 781 C C . LEU A 1 95 ? 1.489 2.573 7.589 1.00 91.25 95 LEU A C 1
ATOM 783 O O . LEU A 1 95 ? 1.351 3.682 7.065 1.00 91.25 95 LEU A O 1
ATOM 787 N N . GLU A 1 96 ? 2.673 2.066 7.917 1.00 88.69 96 GLU A N 1
ATOM 788 C CA . GLU A 1 96 ? 3.947 2.750 7.731 1.00 88.69 96 GLU A CA 1
ATOM 789 C C . GLU A 1 96 ? 5.007 1.821 7.131 1.00 88.69 96 GLU A C 1
ATOM 791 O O . GLU A 1 96 ? 4.946 0.599 7.255 1.00 88.69 96 GLU A O 1
ATOM 796 N N . VAL A 1 97 ? 5.993 2.418 6.460 1.00 86.31 97 VAL A N 1
ATOM 797 C CA . VAL A 1 97 ? 7.162 1.698 5.944 1.00 86.31 97 VAL A CA 1
ATOM 798 C C . VAL A 1 97 ? 8.311 1.894 6.923 1.00 86.31 97 VAL A C 1
ATOM 800 O O . VAL A 1 97 ? 8.787 3.022 7.094 1.00 86.31 97 VAL A O 1
ATOM 803 N N . ASN A 1 98 ? 8.753 0.798 7.537 1.00 80.75 98 ASN A N 1
ATOM 804 C CA . ASN A 1 98 ? 9.929 0.779 8.402 1.00 80.75 98 ASN A CA 1
ATOM 805 C C . ASN A 1 98 ? 11.230 0.780 7.589 1.00 80.75 98 ASN A C 1
ATOM 807 O O . ASN A 1 98 ? 11.251 0.359 6.430 1.00 80.75 98 ASN A O 1
ATOM 811 N N . LYS A 1 99 ? 12.287 1.314 8.207 1.00 59.81 99 LYS A N 1
ATOM 812 C CA . LYS A 1 99 ? 13.645 1.344 7.649 1.00 59.81 99 LYS A CA 1
ATOM 813 C C . LYS A 1 99 ? 14.319 -0.016 7.747 1.00 59.81 99 LYS A C 1
ATOM 815 O O . LYS A 1 99 ? 14.100 -0.690 8.776 1.00 59.81 99 LYS A O 1
#

Secondary structure (DSSP, 8-state):
--TTTTTS-TTHHHHHHHHHHTS-GGGHHHHHHHHHHHHH-SSPPPHHHHHHHHHHHH-TTHHHH----PPPHHHHHHHHHHHHHHHHHHHTTSS----

Organism: NCBI:txid364733

Nearest PDB structures (foldseek):
  8ex9-assembly1_A  TM=2.774E-01  e=7.525E+00  Deinococcus radiodurans R1 = ATCC 13939 = DSM 20539